Protein AF-A0A392QWS3-F1 (afdb_monomer)

Mean predicted aligned error: 16.48 Å

Organism: NCBI:txid97028

Radius of gyration: 18.64 Å; Cα contacts (8 Å, |Δi|>4): 58; chains: 1; bounding box: 48×37×36 Å

Structure (mmCIF, N/CA/C/O backbone):
data_AF-A0A392QWS3-F1
#
_entry.id   AF-A0A392QWS3-F1
#
loop_
_atom_site.group_PDB
_atom_site.id
_atom_site.type_symbol
_atom_site.label_atom_id
_atom_site.label_alt_id
_atom_site.label_comp_id
_atom_site.label_asym_id
_atom_site.label_entity_id
_atom_site.label_seq_id
_atom_site.pdbx_PDB_ins_code
_atom_site.Cartn_x
_atom_site.Cartn_y
_atom_site.Cartn_z
_atom_site.occupancy
_atom_site.B_iso_or_equiv
_atom_site.auth_seq_id
_atom_site.auth_comp_id
_atom_site.auth_asym_id
_atom_site.auth_atom_id
_atom_site.pdbx_PDB_model_num
ATOM 1 N N . MET A 1 1 ? -27.344 -12.689 5.309 1.00 80.69 1 MET A N 1
ATOM 2 C CA . MET A 1 1 ? -26.178 -12.832 6.200 1.00 80.69 1 MET A CA 1
ATOM 3 C C . MET A 1 1 ? -26.466 -12.088 7.478 1.00 80.69 1 MET A C 1
ATOM 5 O O . MET A 1 1 ? -26.791 -10.912 7.378 1.00 80.69 1 MET A O 1
ATOM 9 N N . GLU A 1 2 ? -26.433 -12.777 8.613 1.00 93.31 2 GLU A N 1
ATOM 10 C CA . GLU A 1 2 ? -26.672 -12.194 9.936 1.00 93.31 2 GLU A CA 1
ATOM 11 C C . GLU A 1 2 ? -25.332 -11.873 10.608 1.00 93.31 2 GLU A C 1
ATOM 13 O O . GLU A 1 2 ? -24.399 -12.677 10.563 1.00 93.31 2 GLU A O 1
ATOM 18 N N . CYS A 1 3 ? -25.232 -10.694 11.213 1.00 94.19 3 CYS A N 1
ATOM 19 C CA . CYS A 1 3 ? -24.069 -10.276 11.978 1.00 94.19 3 CYS A CA 1
ATOM 20 C C . CYS A 1 3 ? -24.081 -10.888 13.387 1.00 94.19 3 CYS A C 1
ATOM 22 O O . CYS A 1 3 ? -24.977 -10.609 14.174 1.00 94.19 3 CYS A O 1
ATOM 24 N N . TYR A 1 4 ? -23.033 -11.623 13.768 1.00 92.88 4 TYR A N 1
ATOM 25 C CA . TYR A 1 4 ? -22.911 -12.236 15.104 1.00 92.88 4 TYR A CA 1
ATOM 26 C C . TYR A 1 4 ? -22.663 -11.245 16.261 1.00 92.88 4 TYR A C 1
ATOM 28 O O . TYR A 1 4 ? -22.560 -11.669 17.407 1.00 92.88 4 TYR A O 1
ATOM 36 N N . TYR A 1 5 ? -22.517 -9.942 15.982 1.00 90.69 5 TYR A N 1
ATOM 37 C CA . TYR A 1 5 ? -22.351 -8.907 17.014 1.00 90.69 5 TYR A CA 1
ATOM 38 C C . TYR A 1 5 ? -23.663 -8.181 17.322 1.00 90.69 5 TYR A C 1
ATOM 40 O O . TYR A 1 5 ? -24.034 -8.059 18.484 1.00 90.69 5 TYR A O 1
ATOM 48 N N . CYS A 1 6 ? -24.361 -7.679 16.297 1.00 94.38 6 CYS A N 1
ATOM 49 C CA . CYS A 1 6 ? -25.595 -6.908 16.483 1.00 94.38 6 CYS A CA 1
ATOM 50 C C . CYS A 1 6 ? -26.874 -7.642 16.069 1.00 94.38 6 CYS A C 1
ATOM 52 O O . CYS A 1 6 ? -27.953 -7.080 16.246 1.00 94.38 6 CYS A O 1
ATOM 54 N N . HIS A 1 7 ? -26.760 -8.848 15.504 1.00 94.06 7 HIS A N 1
ATOM 55 C CA . HIS A 1 7 ? -27.875 -9.666 15.014 1.00 94.06 7 HIS A CA 1
ATOM 56 C C . HIS A 1 7 ? -28.738 -9.002 13.926 1.00 94.06 7 HIS A C 1
ATOM 58 O O . HIS A 1 7 ? -29.875 -9.400 13.685 1.00 94.06 7 HIS A O 1
ATOM 64 N N . GLU A 1 8 ? -28.201 -7.996 13.228 1.00 96.00 8 GLU A N 1
ATOM 65 C CA . GLU A 1 8 ? -28.832 -7.410 12.042 1.00 96.00 8 GLU A CA 1
ATOM 66 C C . GLU A 1 8 ? -28.327 -8.078 10.759 1.00 96.00 8 GLU A C 1
ATOM 68 O O . GLU A 1 8 ? -27.224 -8.630 10.697 1.00 96.00 8 GLU A O 1
ATOM 73 N N . PHE A 1 9 ? -29.145 -8.015 9.709 1.00 94.31 9 PHE A N 1
ATOM 74 C CA . PHE A 1 9 ? -28.812 -8.582 8.409 1.00 94.31 9 PHE A CA 1
ATOM 75 C C . PHE A 1 9 ? -28.061 -7.581 7.522 1.00 94.31 9 PHE A C 1
ATOM 77 O O . PHE A 1 9 ? -28.316 -6.381 7.568 1.00 94.31 9 PHE A O 1
ATOM 84 N N . GLY A 1 10 ? -27.185 -8.093 6.653 1.00 93.44 10 GLY A N 1
ATOM 85 C CA . GLY A 1 10 ? -26.587 -7.324 5.551 1.00 93.44 10 GLY A CA 1
ATOM 86 C C . GLY A 1 10 ? -25.108 -6.962 5.705 1.00 93.44 10 GLY A C 1
ATOM 87 O O . GLY A 1 10 ? -24.581 -6.288 4.831 1.00 93.44 10 GLY A O 1
ATOM 88 N N . HIS A 1 11 ? -24.439 -7.416 6.766 1.00 92.62 11 HIS A N 1
ATOM 89 C CA . HIS A 1 11 ? -23.001 -7.224 6.975 1.00 92.62 11 HIS A CA 1
ATOM 90 C C . HIS A 1 11 ? -22.403 -8.387 7.778 1.00 92.62 11 HIS A C 1
ATOM 92 O O . HIS A 1 11 ? -23.123 -9.090 8.497 1.00 92.62 11 HIS A O 1
ATOM 98 N N . PHE A 1 12 ? -21.090 -8.588 7.675 1.00 89.44 12 PHE A N 1
ATOM 99 C CA . PHE A 1 12 ? -20.364 -9.514 8.547 1.00 89.44 12 PHE A CA 1
ATOM 100 C C . PHE A 1 12 ? -20.009 -8.865 9.890 1.00 89.44 12 PHE A C 1
ATOM 102 O O . PHE A 1 12 ? -19.923 -7.647 10.014 1.00 89.44 12 PHE A O 1
ATOM 109 N N . GLN A 1 13 ? -19.708 -9.681 10.904 1.00 87.75 13 GLN A N 1
ATOM 110 C CA . GLN A 1 13 ? -19.335 -9.195 12.239 1.00 87.75 13 GLN A CA 1
ATOM 111 C C . GLN A 1 13 ? -18.146 -8.211 12.240 1.00 87.75 13 GLN A C 1
ATOM 113 O O . GLN A 1 13 ? -18.117 -7.296 13.063 1.00 87.75 13 GLN A O 1
ATOM 118 N N . TYR A 1 14 ? -17.172 -8.382 11.336 1.00 81.06 14 TYR A N 1
ATOM 119 C CA . TYR A 1 14 ? -16.005 -7.495 11.219 1.00 81.06 14 TYR A CA 1
ATOM 120 C C . TYR A 1 14 ? -16.325 -6.144 10.551 1.00 81.06 14 TYR A C 1
ATOM 122 O O . TYR A 1 14 ? -15.553 -5.206 10.695 1.00 81.06 14 TYR A O 1
ATOM 130 N N . GLU A 1 15 ? -17.476 -6.025 9.885 1.00 86.12 15 GLU A N 1
ATOM 131 C CA . GLU A 1 15 ? -17.968 -4.812 9.210 1.00 86.12 15 GLU A CA 1
ATOM 132 C C . GLU A 1 15 ? -19.060 -4.110 10.031 1.00 86.12 15 GLU A C 1
ATOM 134 O O . GLU A 1 15 ? -19.708 -3.184 9.550 1.00 86.12 15 GLU A O 1
ATOM 139 N N . CYS A 1 16 ? -19.336 -4.587 11.251 1.00 89.88 16 CYS A N 1
ATOM 140 C CA . CYS A 1 16 ? -20.476 -4.116 12.024 1.00 89.88 16 CYS A CA 1
ATOM 141 C C . CYS A 1 16 ? -20.304 -2.641 12.426 1.00 89.88 16 CYS A C 1
ATOM 143 O O . CYS A 1 16 ? -19.429 -2.337 13.237 1.00 89.8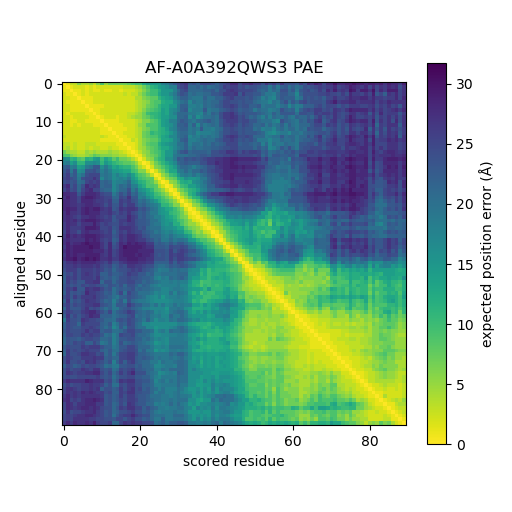8 16 CYS A O 1
ATOM 145 N N . PRO A 1 17 ? -21.178 -1.727 11.962 1.00 88.31 17 PRO A N 1
ATOM 14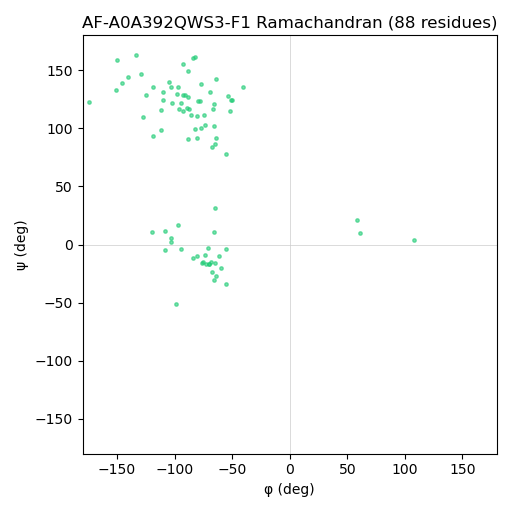6 C CA . PRO A 1 17 ? -21.051 -0.294 12.239 1.00 88.31 17 PRO A CA 1
ATOM 147 C C . PRO A 1 17 ? -21.343 0.057 13.703 1.00 88.31 17 PRO A C 1
ATOM 149 O O . PRO A 1 17 ? -21.011 1.145 14.161 1.00 88.31 17 PRO A O 1
ATOM 152 N N . LYS A 1 18 ? -21.990 -0.857 14.441 1.00 88.81 18 LYS A N 1
ATOM 153 C CA . LYS A 1 18 ? -22.246 -0.720 15.881 1.00 88.81 18 LYS A CA 1
ATOM 154 C C . LYS A 1 18 ? -21.060 -1.164 16.731 1.00 88.81 18 LYS A C 1
ATOM 156 O O . LYS A 1 18 ? -21.079 -0.948 17.941 1.00 88.81 18 LYS A O 1
ATOM 161 N N . LYS A 1 19 ? -20.063 -1.822 16.133 1.00 83.88 19 LYS A N 1
ATOM 162 C CA . LYS A 1 19 ? -18.842 -2.181 16.840 1.00 83.88 19 LYS A CA 1
ATOM 163 C C . LYS A 1 19 ? -18.083 -0.877 17.116 1.00 83.88 19 LYS A C 1
ATOM 165 O O . LYS A 1 19 ? -17.965 -0.065 16.197 1.00 83.88 19 LYS A O 1
ATOM 170 N N . PRO A 1 20 ? -17.618 -0.630 18.355 1.00 78.62 20 PRO A N 1
ATOM 171 C CA . PRO A 1 20 ? -16.790 0.535 18.627 1.00 78.62 20 PRO A CA 1
ATOM 172 C C . PRO A 1 20 ? -15.617 0.511 17.653 1.00 78.62 20 PRO A C 1
ATOM 174 O O . PRO A 1 20 ? -14.974 -0.529 17.491 1.00 78.62 20 PRO A O 1
ATOM 177 N N . LEU A 1 21 ? -15.421 1.632 16.956 1.00 64.25 21 LEU A N 1
ATOM 178 C CA . LEU A 1 21 ? -14.336 1.818 16.007 1.00 64.25 21 LEU A CA 1
ATOM 179 C C . LEU A 1 21 ? -13.039 1.833 16.812 1.00 64.25 21 LEU A C 1
ATOM 181 O O . LEU A 1 21 ? -12.567 2.881 17.248 1.00 64.25 21 LEU A O 1
ATOM 185 N N . ASP A 1 22 ? -12.518 0.649 17.098 1.00 56.34 22 ASP A N 1
ATOM 186 C CA . ASP A 1 22 ? -11.163 0.542 17.570 1.00 56.34 22 ASP A CA 1
ATOM 187 C C . ASP A 1 22 ? -10.288 0.813 16.348 1.00 56.34 22 ASP A C 1
ATOM 189 O O . ASP A 1 22 ? -10.179 -0.005 15.438 1.00 56.34 22 ASP A O 1
ATOM 193 N N . ASN A 1 23 ? -9.731 2.023 16.286 1.00 51.53 23 ASN A N 1
ATOM 194 C CA . ASN A 1 23 ? -8.729 2.402 15.290 1.00 51.53 23 ASN A CA 1
ATOM 195 C C . ASN A 1 23 ? -7.416 1.621 15.479 1.00 51.53 23 ASN A C 1
ATOM 197 O O . ASN A 1 23 ? -6.412 1.941 14.839 1.00 51.53 23 ASN A O 1
ATOM 201 N N . THR A 1 24 ? -7.403 0.585 16.319 1.00 48.47 24 THR A N 1
ATOM 202 C CA . THR A 1 24 ? -6.452 -0.504 16.193 1.00 48.47 24 THR A CA 1
ATOM 203 C C . THR A 1 24 ? -6.735 -1.238 14.875 1.00 48.47 24 THR A C 1
ATOM 205 O O . THR A 1 24 ? -7.375 -2.283 14.783 1.00 48.47 24 THR A O 1
ATOM 208 N N . ALA A 1 25 ? -6.133 -0.724 13.797 1.00 42.88 25 ALA A N 1
ATOM 209 C CA . ALA A 1 25 ? -5.490 -1.639 12.861 1.00 42.88 25 ALA A CA 1
ATOM 210 C C . ALA A 1 25 ? -4.786 -2.709 13.709 1.00 42.88 25 ALA A C 1
ATOM 212 O O . ALA A 1 25 ? -4.225 -2.339 14.739 1.00 42.88 25 ALA A O 1
ATOM 213 N N . ASN A 1 26 ? -4.892 -3.992 13.352 1.00 45.00 26 ASN A N 1
ATOM 214 C CA . ASN A 1 26 ? -4.338 -5.113 14.116 1.00 45.00 26 ASN A CA 1
ATOM 215 C C . ASN A 1 26 ? -2.822 -4.932 14.345 1.00 45.00 26 ASN A C 1
ATOM 217 O O . ASN A 1 26 ? -2.001 -5.539 13.665 1.00 45.00 26 ASN A O 1
ATOM 221 N N . TYR A 1 27 ? -2.442 -4.084 15.295 1.00 43.47 27 TYR A N 1
ATOM 222 C CA . TYR A 1 27 ? -1.100 -3.959 15.798 1.00 43.47 27 TYR A CA 1
ATOM 223 C C . TYR A 1 27 ? -0.949 -5.157 16.713 1.00 43.47 27 TYR A C 1
ATOM 225 O O . TYR A 1 27 ? -1.455 -5.187 17.833 1.00 43.47 27 TYR A O 1
ATOM 233 N N . VAL A 1 28 ? -0.285 -6.179 16.185 1.00 43.34 28 VAL A N 1
ATOM 234 C CA . VAL A 1 28 ? 0.441 -7.119 17.026 1.00 43.34 28 VAL A CA 1
ATOM 235 C C . VAL A 1 28 ? 1.337 -6.256 17.914 1.00 43.34 28 VAL A C 1
ATOM 237 O O . VAL A 1 28 ? 2.184 -5.523 17.399 1.00 43.34 28 VAL A O 1
ATOM 240 N N . GLU A 1 29 ? 1.097 -6.268 19.229 1.00 44.59 29 GLU A N 1
ATOM 241 C CA . GLU A 1 29 ? 2.054 -5.713 20.182 1.00 44.59 29 GLU A CA 1
ATOM 242 C C . GLU A 1 29 ? 3.412 -6.331 19.860 1.00 44.59 29 GLU A C 1
ATOM 244 O O . GLU A 1 29 ? 3.541 -7.553 19.771 1.00 44.59 29 GLU A O 1
ATOM 249 N N . ILE A 1 30 ? 4.401 -5.475 19.609 1.00 44.38 30 ILE A N 1
ATOM 250 C CA . ILE A 1 30 ? 5.762 -5.883 19.280 1.00 44.38 30 ILE A CA 1
ATOM 251 C C . ILE A 1 30 ? 6.318 -6.619 20.505 1.00 44.38 30 ILE A C 1
ATOM 253 O O . ILE A 1 30 ? 6.881 -6.004 21.406 1.00 44.38 30 ILE A O 1
ATOM 257 N N . SER A 1 31 ? 6.161 -7.943 20.556 1.00 46.38 31 SER A N 1
ATOM 258 C CA . SER A 1 31 ? 7.149 -8.787 21.218 1.00 46.38 31 SER A CA 1
ATOM 259 C C . SER A 1 31 ? 8.445 -8.643 20.428 1.00 46.38 31 SER A C 1
ATOM 261 O O . SER A 1 31 ? 8.397 -8.540 19.203 1.00 46.38 31 SER A O 1
ATOM 263 N N . GLU A 1 32 ? 9.589 -8.627 21.110 1.00 51.53 32 GLU A N 1
ATOM 264 C CA . GLU A 1 32 ? 10.928 -8.304 20.572 1.00 51.53 32 GLU A CA 1
ATOM 265 C C . GLU A 1 32 ? 11.373 -9.150 19.354 1.00 51.53 32 GLU A C 1
ATOM 267 O O . GLU A 1 32 ? 12.395 -8.876 18.729 1.00 51.53 32 GLU A O 1
ATOM 272 N N . GLU A 1 33 ? 10.566 -10.128 18.954 1.00 48.91 33 GLU A N 1
ATOM 273 C CA . GLU A 1 33 ? 10.717 -10.980 17.785 1.00 48.91 33 GLU A CA 1
ATOM 274 C C . GLU A 1 33 ? 9.508 -10.785 16.850 1.00 48.91 33 GLU A C 1
ATOM 276 O O . GLU A 1 33 ? 8.464 -11.422 16.997 1.00 48.91 33 GLU A O 1
ATOM 281 N N . ALA A 1 34 ? 9.628 -9.881 15.873 1.00 45.34 34 ALA A N 1
ATOM 282 C CA . ALA A 1 34 ? 8.619 -9.710 14.831 1.00 45.34 34 ALA A CA 1
ATOM 283 C C . ALA A 1 34 ? 8.551 -10.977 13.954 1.00 45.34 34 ALA A C 1
ATOM 285 O O . ALA A 1 34 ? 9.403 -11.204 13.093 1.00 45.34 34 ALA A O 1
ATOM 286 N N . VAL A 1 35 ? 7.538 -11.819 14.169 1.00 46.59 35 VAL A N 1
ATOM 287 C CA . VAL A 1 35 ? 7.281 -12.996 13.328 1.00 46.59 35 VAL A CA 1
ATOM 288 C C . VAL A 1 35 ? 6.516 -12.551 12.082 1.00 46.59 35 VAL A C 1
ATOM 290 O O . VAL A 1 35 ? 5.303 -12.362 12.110 1.00 46.59 35 VAL A O 1
ATOM 293 N N . LEU A 1 36 ? 7.231 -12.379 10.971 1.00 50.03 36 LEU A N 1
ATOM 294 C CA . LEU A 1 36 ? 6.630 -12.114 9.663 1.00 50.03 36 LEU A CA 1
ATOM 295 C C . LEU A 1 36 ? 6.004 -13.404 9.115 1.00 50.03 36 LEU A C 1
ATOM 297 O O . LEU A 1 36 ? 6.715 -14.346 8.756 1.00 50.03 36 LEU A O 1
ATOM 301 N N . LEU A 1 37 ? 4.674 -13.458 9.023 1.00 45.75 37 LEU A N 1
ATOM 302 C CA . LEU A 1 37 ? 3.975 -14.564 8.369 1.00 45.75 37 LEU A CA 1
ATOM 303 C C . LEU A 1 37 ? 3.998 -14.362 6.846 1.00 45.75 37 LEU A C 1
ATOM 305 O O . LEU A 1 37 ? 3.121 -13.724 6.274 1.00 45.75 37 LEU A O 1
ATOM 309 N N . MET A 1 38 ? 5.010 -14.914 6.177 1.00 51.94 38 MET A N 1
ATOM 310 C CA . MET A 1 38 ? 5.110 -14.893 4.715 1.00 51.94 38 MET A CA 1
ATOM 311 C C . MET A 1 38 ? 4.332 -16.068 4.108 1.00 51.94 38 MET A C 1
ATOM 313 O O . MET A 1 38 ? 4.747 -17.220 4.231 1.00 51.94 38 MET A O 1
ATOM 317 N N . ALA A 1 39 ? 3.224 -15.792 3.420 1.00 51.84 39 ALA A N 1
ATOM 318 C CA . ALA A 1 39 ? 2.531 -16.785 2.602 1.00 51.84 39 ALA A CA 1
ATOM 319 C C . ALA A 1 39 ? 2.977 -16.656 1.137 1.00 51.84 39 ALA A C 1
ATOM 321 O O . ALA A 1 39 ? 2.751 -15.631 0.499 1.00 51.84 39 ALA A O 1
ATOM 322 N N . GLN A 1 40 ? 3.610 -17.701 0.600 1.00 51.44 40 GLN A N 1
ATOM 323 C CA . GLN A 1 40 ? 3.970 -17.799 -0.815 1.00 51.44 40 GLN A CA 1
ATOM 324 C C . GLN A 1 40 ? 2.875 -18.565 -1.564 1.00 51.44 40 GLN A C 1
ATOM 326 O O . GLN A 1 40 ? 2.614 -19.727 -1.257 1.00 51.44 40 GLN A O 1
ATOM 331 N N . LEU A 1 41 ? 2.275 -17.946 -2.582 1.00 51.81 41 LEU A N 1
ATOM 332 C CA . LEU A 1 41 ? 1.486 -18.651 -3.590 1.00 51.81 41 LEU A CA 1
ATOM 333 C C . LEU A 1 41 ? 2.238 -18.564 -4.923 1.00 51.81 41 LEU A C 1
ATOM 335 O O . LEU A 1 41 ? 2.183 -17.550 -5.612 1.00 51.81 41 LEU A O 1
ATOM 339 N N . SER A 1 42 ? 2.981 -19.608 -5.278 1.00 54.75 42 SER A N 1
ATOM 340 C CA . SER A 1 42 ? 3.553 -19.753 -6.618 1.00 54.75 42 SER A CA 1
ATOM 341 C C . SER A 1 42 ? 3.164 -21.120 -7.170 1.00 54.75 42 SER A C 1
ATOM 343 O O . SER A 1 42 ? 3.613 -22.158 -6.694 1.00 54.75 42 SER A O 1
ATOM 345 N N . SER A 1 43 ? 2.284 -21.137 -8.170 1.00 54.84 43 SER A N 1
ATOM 346 C CA . SER A 1 43 ? 1.884 -22.366 -8.869 1.00 54.84 43 SER A CA 1
ATOM 347 C C . SER A 1 43 ? 2.969 -22.899 -9.815 1.00 54.84 43 SER A C 1
ATOM 349 O O . SER A 1 43 ? 2.851 -24.001 -10.342 1.00 54.84 43 SER A O 1
ATOM 351 N N . ASP A 1 44 ? 4.040 -22.145 -10.047 1.00 54.31 44 ASP A N 1
ATOM 352 C CA . ASP A 1 44 ? 4.995 -22.428 -11.102 1.00 54.31 44 ASP A CA 1
ATOM 353 C C . ASP A 1 44 ? 6.162 -21.445 -10.980 1.00 54.31 44 ASP A C 1
ATOM 355 O O . ASP A 1 44 ? 5.969 -20.233 -11.013 1.00 54.31 44 ASP A O 1
ATOM 359 N N . GLY A 1 45 ? 7.391 -21.955 -10.836 1.00 53.47 45 GLY A N 1
ATOM 360 C CA . GLY A 1 45 ? 8.637 -21.190 -10.636 1.00 53.47 45 GLY A CA 1
ATOM 361 C C . GLY A 1 45 ? 9.069 -20.281 -11.801 1.00 53.47 45 GLY A C 1
ATOM 362 O O . GLY A 1 45 ? 10.260 -20.103 -12.035 1.00 53.47 45 GLY A O 1
ATOM 363 N N . LYS A 1 46 ? 8.108 -19.744 -12.557 1.00 53.94 46 LYS A N 1
ATOM 364 C CA . LYS A 1 46 ? 8.240 -18.780 -13.653 1.00 53.94 46 LYS A CA 1
ATOM 365 C C . LYS A 1 46 ? 7.483 -17.473 -13.378 1.00 53.94 46 LYS A C 1
ATOM 367 O O . LYS A 1 46 ? 7.307 -16.681 -14.301 1.00 53.94 46 LYS A O 1
ATOM 372 N N . SER A 1 47 ? 7.001 -17.239 -12.157 1.00 55.53 47 SER A N 1
ATOM 373 C CA . SER A 1 47 ? 6.329 -15.979 -11.831 1.00 55.53 47 SER A CA 1
ATOM 374 C C . SER A 1 47 ? 7.328 -14.825 -11.916 1.00 55.53 47 SER A C 1
ATOM 376 O O . SER A 1 47 ? 8.343 -14.833 -11.215 1.00 55.53 47 SER A O 1
ATOM 378 N N . ASN A 1 48 ? 7.044 -13.843 -12.774 1.00 62.19 48 ASN A N 1
ATOM 379 C CA . ASN A 1 48 ? 7.769 -12.579 -12.822 1.00 62.19 48 ASN A CA 1
ATOM 380 C C . ASN A 1 48 ? 7.844 -12.015 -11.395 1.00 62.19 48 ASN A C 1
ATOM 382 O O . ASN A 1 48 ? 6.815 -11.885 -10.735 1.00 62.19 48 ASN A O 1
ATOM 386 N N . THR A 1 49 ? 9.045 -11.727 -10.889 1.00 64.25 49 THR A N 1
ATOM 387 C CA . THR A 1 49 ? 9.231 -11.251 -9.505 1.00 64.25 49 THR A CA 1
ATOM 388 C C . THR A 1 49 ? 8.483 -9.946 -9.237 1.00 64.25 49 THR A C 1
ATOM 390 O O . THR A 1 49 ? 8.183 -9.635 -8.091 1.00 64.25 49 THR A O 1
ATOM 393 N N . GLN A 1 50 ? 8.140 -9.211 -10.296 1.00 63.47 50 GLN A N 1
ATOM 394 C CA . GLN A 1 50 ? 7.344 -7.986 -10.254 1.00 63.47 50 GLN A CA 1
ATOM 395 C C . GLN A 1 50 ? 5.853 -8.227 -9.963 1.00 63.47 50 GLN A C 1
ATOM 397 O O . GLN A 1 50 ? 5.154 -7.293 -9.582 1.00 63.47 50 GLN A O 1
ATOM 402 N N . ASP A 1 51 ? 5.375 -9.463 -10.116 1.00 67.56 51 ASP A N 1
ATOM 403 C CA . ASP A 1 51 ? 3.970 -9.860 -9.942 1.00 67.56 51 ASP A CA 1
ATOM 404 C C . ASP A 1 51 ? 3.769 -10.582 -8.602 1.00 67.56 51 ASP A C 1
ATOM 406 O O . ASP A 1 51 ? 2.675 -11.056 -8.290 1.00 67.56 51 ASP A O 1
ATOM 410 N N . MET A 1 52 ? 4.845 -10.694 -7.818 1.00 68.00 52 MET A N 1
ATOM 411 C CA . MET A 1 52 ? 4.846 -11.338 -6.519 1.00 68.00 52 MET A CA 1
ATOM 412 C C . MET A 1 52 ? 4.243 -10.410 -5.469 1.00 68.00 52 MET A C 1
ATOM 414 O O . MET A 1 52 ? 4.720 -9.299 -5.242 1.00 68.00 52 MET A O 1
ATOM 418 N N . TRP A 1 53 ? 3.214 -10.916 -4.799 1.00 70.94 53 TRP A N 1
ATOM 419 C CA . TRP A 1 53 ? 2.555 -10.239 -3.696 1.00 70.94 53 TRP A CA 1
ATOM 420 C C . TRP A 1 53 ? 3.087 -10.747 -2.366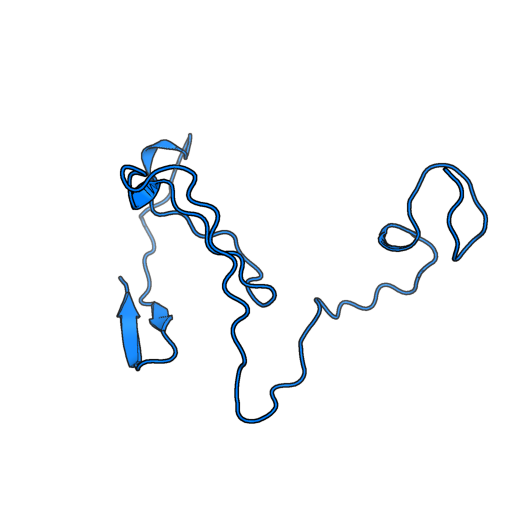 1.00 70.94 53 TRP A C 1
ATOM 422 O O . TRP A 1 53 ? 3.102 -11.952 -2.118 1.00 70.94 53 TRP A O 1
ATOM 432 N N . PHE A 1 54 ? 3.470 -9.817 -1.498 1.00 70.06 54 PHE A N 1
ATOM 433 C CA . PHE A 1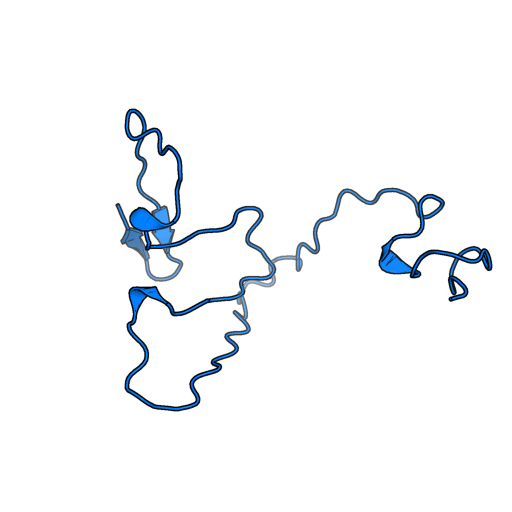 54 ? 3.767 -10.097 -0.101 1.00 70.06 54 PHE A CA 1
ATOM 434 C C . PHE A 1 54 ? 2.660 -9.479 0.744 1.00 70.06 54 PHE A C 1
ATOM 436 O O . PHE A 1 54 ? 2.372 -8.290 0.619 1.00 70.06 54 PHE A O 1
ATOM 443 N N . ILE A 1 55 ? 2.018 -10.297 1.575 1.00 70.38 55 ILE A N 1
ATOM 444 C CA . ILE A 1 55 ? 1.024 -9.819 2.532 1.00 70.38 55 ILE A CA 1
ATOM 445 C C . ILE A 1 55 ? 1.763 -9.544 3.837 1.00 70.38 55 ILE A C 1
ATOM 447 O O . ILE A 1 55 ? 2.288 -10.468 4.452 1.00 70.38 55 ILE A O 1
ATOM 451 N N . ASP A 1 56 ? 1.796 -8.280 4.244 1.00 69.94 56 ASP A N 1
ATOM 452 C CA . ASP A 1 56 ? 2.238 -7.867 5.570 1.00 69.94 56 ASP A CA 1
ATOM 453 C C . ASP A 1 56 ? 1.022 -7.333 6.331 1.00 69.94 56 ASP A C 1
ATOM 455 O O . ASP A 1 56 ? 0.417 -6.335 5.935 1.00 69.94 56 ASP A O 1
ATOM 459 N N . SER A 1 57 ? 0.641 -8.014 7.415 1.00 68.00 57 SER A N 1
ATOM 460 C CA . SER A 1 57 ? -0.488 -7.610 8.259 1.00 68.00 57 SER A CA 1
ATOM 461 C C . SER A 1 57 ? -0.262 -6.273 8.971 1.00 68.00 57 SER A C 1
ATOM 463 O O . SER A 1 57 ? -1.227 -5.694 9.462 1.00 68.00 57 SER A O 1
ATOM 465 N N . GLY A 1 58 ? 0.986 -5.791 9.038 1.00 71.50 58 GLY A N 1
ATOM 466 C CA . GLY A 1 58 ? 1.349 -4.485 9.587 1.00 71.50 58 GLY A CA 1
ATOM 467 C C . GLY A 1 58 ? 1.458 -3.363 8.548 1.00 71.50 58 GLY A C 1
ATOM 468 O O . GLY A 1 58 ? 1.678 -2.211 8.924 1.00 71.50 58 GLY A O 1
ATOM 469 N N . CYS A 1 59 ? 1.305 -3.653 7.252 1.00 72.06 59 CYS A N 1
ATOM 470 C CA . CYS A 1 59 ? 1.393 -2.632 6.211 1.00 72.06 59 CYS A CA 1
ATOM 471 C C . CYS A 1 59 ? 0.079 -1.847 6.085 1.00 72.06 59 CYS A C 1
ATOM 473 O O . CYS A 1 59 ? -0.914 -2.342 5.556 1.00 72.06 59 CYS A O 1
ATOM 475 N N . SER A 1 60 ? 0.097 -0.575 6.489 1.00 69.50 60 SER A N 1
ATOM 476 C CA . SER A 1 60 ? -1.015 0.369 6.275 1.00 69.50 60 SER A CA 1
ATOM 477 C C . SER A 1 60 ? -1.196 0.772 4.807 1.00 69.50 60 SER A C 1
ATOM 479 O O . SER A 1 60 ? -2.233 1.317 4.426 1.00 69.50 60 SER A O 1
ATOM 481 N N . ASN A 1 61 ? -0.178 0.528 3.979 1.00 73.94 61 ASN A N 1
ATOM 482 C CA . ASN A 1 61 ? -0.121 0.947 2.589 1.00 73.94 61 ASN A CA 1
ATOM 483 C C . ASN A 1 61 ? 0.232 -0.230 1.687 1.00 73.94 61 ASN A C 1
ATOM 485 O O . ASN A 1 61 ? 1.011 -1.114 2.032 1.00 73.94 61 ASN A O 1
ATOM 489 N N . HIS A 1 62 ? -0.323 -0.194 0.485 1.00 75.31 62 HIS A N 1
ATOM 490 C CA . HI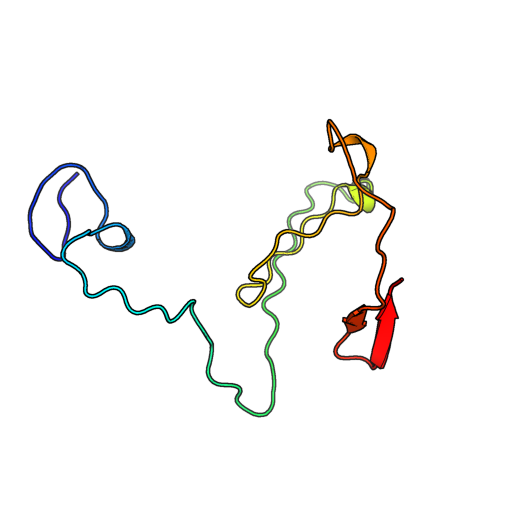S A 1 62 ? -0.084 -1.189 -0.540 1.00 75.31 62 HIS A CA 1
ATOM 491 C C . HIS A 1 62 ? 1.134 -0.802 -1.393 1.00 75.31 62 HIS A C 1
ATOM 493 O O . HIS A 1 62 ? 1.109 0.218 -2.085 1.00 75.31 62 HIS A O 1
ATOM 499 N N . MET A 1 63 ? 2.183 -1.627 -1.382 1.00 77.88 63 MET A N 1
ATOM 500 C CA . MET A 1 63 ? 3.402 -1.425 -2.174 1.00 77.88 63 MET A CA 1
ATOM 501 C C . MET A 1 63 ? 3.420 -2.359 -3.390 1.00 77.88 63 MET A C 1
ATOM 503 O O . MET A 1 63 ? 3.124 -3.544 -3.271 1.00 77.88 63 MET A O 1
ATOM 507 N N . THR A 1 64 ? 3.793 -1.840 -4.562 1.00 80.06 64 THR A N 1
ATOM 508 C CA . THR A 1 64 ? 4.001 -2.642 -5.780 1.00 80.06 64 THR A CA 1
ATOM 509 C C . THR A 1 64 ? 5.216 -2.136 -6.554 1.00 80.06 64 THR A C 1
ATOM 511 O O . THR A 1 64 ? 5.466 -0.933 -6.612 1.00 80.06 64 THR A O 1
ATOM 514 N N . GLY A 1 65 ? 5.968 -3.055 -7.167 1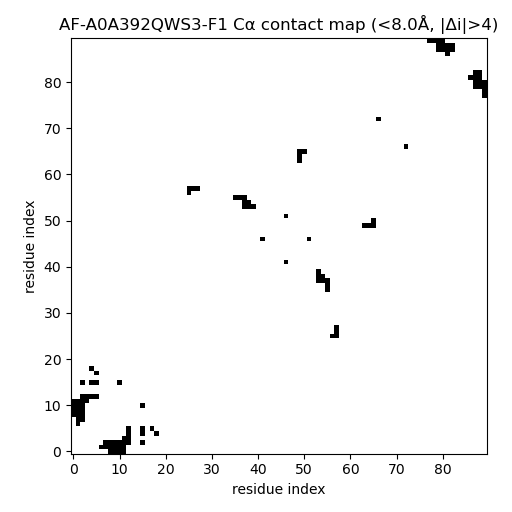.00 78.75 65 GLY A N 1
ATOM 515 C CA . GLY A 1 65 ? 7.069 -2.724 -8.078 1.00 78.75 65 GLY A CA 1
ATOM 516 C C . GLY A 1 65 ? 6.618 -2.374 -9.504 1.00 78.75 65 GLY A C 1
ATOM 517 O O . GLY A 1 65 ? 7.433 -1.909 -10.302 1.00 78.75 65 GLY A O 1
ATOM 518 N N . ARG A 1 66 ? 5.336 -2.585 -9.837 1.00 81.69 66 ARG A N 1
ATOM 519 C CA . ARG A 1 66 ? 4.772 -2.421 -11.188 1.00 81.69 66 ARG A CA 1
ATOM 520 C C . ARG A 1 66 ? 4.295 -0.989 -11.418 1.00 81.69 66 ARG A C 1
ATOM 522 O O . ARG A 1 66 ? 3.152 -0.641 -11.131 1.00 81.69 66 ARG A O 1
ATOM 529 N N . LYS A 1 67 ? 5.180 -0.134 -11.939 1.00 84.94 67 LYS A N 1
ATOM 530 C CA . LYS A 1 67 ? 4.850 1.272 -12.259 1.00 84.94 67 LYS A CA 1
ATOM 531 C C . LYS A 1 67 ? 3.781 1.403 -13.352 1.00 84.94 67 LYS A C 1
ATOM 533 O O . LYS A 1 67 ? 3.055 2.387 -13.382 1.00 84.94 67 LYS A O 1
ATOM 538 N N . ASP A 1 68 ? 3.679 0.411 -14.227 1.00 87.38 68 ASP A N 1
ATOM 539 C CA . ASP A 1 68 ? 2.708 0.311 -15.319 1.00 87.38 68 ASP A CA 1
ATOM 540 C C . ASP A 1 68 ? 1.260 0.098 -14.848 1.00 87.38 68 ASP A C 1
ATOM 542 O O . ASP A 1 68 ? 0.326 0.311 -15.617 1.00 87.38 68 ASP A O 1
ATOM 546 N N . TRP A 1 69 ? 1.051 -0.274 -13.583 1.00 87.56 69 TRP A N 1
ATOM 547 C CA . TRP A 1 69 ? -0.289 -0.398 -13.001 1.00 87.56 69 TRP A CA 1
ATOM 548 C C . TRP A 1 69 ? -0.946 0.929 -12.645 1.00 87.56 69 TRP A C 1
ATOM 550 O O . TRP A 1 69 ? -2.157 0.976 -12.430 1.00 87.56 69 TRP A O 1
ATOM 560 N N . PHE A 1 70 ? -0.173 2.006 -12.573 1.00 87.38 70 PHE A N 1
ATOM 561 C CA . PHE A 1 70 ? -0.693 3.314 -12.217 1.00 87.38 70 PHE A CA 1
ATOM 562 C C . PHE A 1 70 ? -1.167 4.047 -13.474 1.00 87.38 70 PHE A C 1
ATOM 564 O O . PHE A 1 70 ? -0.407 4.233 -14.421 1.00 87.38 70 PHE A O 1
ATOM 571 N N . SER A 1 71 ? -2.414 4.524 -13.469 1.00 92.50 71 SER A N 1
ATOM 572 C CA . SER A 1 71 ? -2.913 5.446 -14.504 1.00 92.50 71 SER A CA 1
ATOM 573 C C . SER A 1 71 ? -2.192 6.798 -14.462 1.00 92.50 71 SER A C 1
ATOM 575 O O . SER A 1 71 ? -2.016 7.451 -15.488 1.00 92.50 71 SER A O 1
ATOM 577 N N . SER A 1 72 ? -1.764 7.206 -13.268 1.00 92.12 72 SER A N 1
ATOM 578 C CA . SER A 1 72 ? -0.922 8.367 -13.007 1.00 92.12 72 SER A CA 1
ATOM 579 C C . SER A 1 72 ? -0.094 8.101 -11.753 1.00 92.12 72 SER A C 1
ATOM 581 O O . SER A 1 72 ? -0.649 7.681 -10.737 1.00 92.12 72 SER A O 1
ATOM 583 N N . ILE A 1 73 ? 1.208 8.370 -11.813 1.00 90.06 73 ILE A N 1
ATOM 584 C CA . ILE A 1 73 ? 2.129 8.261 -10.680 1.00 90.06 73 ILE A CA 1
ATOM 585 C C . ILE A 1 73 ? 2.849 9.595 -10.501 1.00 90.06 73 ILE A C 1
ATOM 587 O O . ILE A 1 73 ? 3.396 10.141 -11.459 1.00 90.06 73 ILE A O 1
ATOM 591 N N . ASP A 1 74 ? 2.830 10.125 -9.282 1.00 89.94 74 ASP A N 1
ATOM 592 C CA . ASP A 1 74 ? 3.635 11.287 -8.920 1.00 89.94 74 ASP A CA 1
ATOM 593 C C . ASP A 1 74 ? 5.012 10.810 -8.451 1.00 89.94 74 ASP A C 1
ATOM 595 O O . ASP A 1 74 ? 5.127 10.080 -7.470 1.00 89.9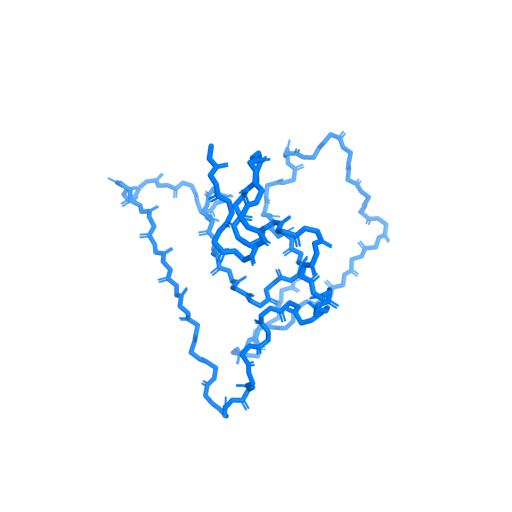4 74 ASP A O 1
ATOM 599 N N . THR A 1 75 ? 6.057 11.196 -9.181 1.00 89.44 75 THR A N 1
ATOM 600 C CA . THR A 1 75 ? 7.453 10.862 -8.863 1.00 89.44 75 THR A CA 1
ATOM 601 C C . THR A 1 75 ? 8.235 12.070 -8.357 1.00 89.44 75 THR A C 1
ATOM 603 O O . THR A 1 75 ? 9.463 12.028 -8.322 1.00 89.44 75 THR A O 1
ATOM 606 N N . SER A 1 76 ? 7.556 13.175 -8.033 1.00 92.44 76 SER A N 1
ATOM 607 C CA . SER A 1 76 ? 8.199 14.381 -7.501 1.00 92.44 76 SER A CA 1
ATOM 608 C C . SER A 1 76 ? 8.772 14.170 -6.097 1.00 92.44 76 SER A C 1
ATOM 610 O O . SER A 1 76 ? 9.727 14.847 -5.714 1.00 92.44 76 SER A O 1
ATOM 612 N N . PHE A 1 77 ? 8.233 13.196 -5.363 1.00 86.62 77 PHE A N 1
ATOM 613 C CA . PHE A 1 77 ? 8.713 12.762 -4.062 1.00 86.62 77 PHE A CA 1
ATOM 614 C C . PHE A 1 77 ? 9.150 11.294 -4.109 1.00 86.62 77 PHE A C 1
ATOM 616 O O . PHE A 1 77 ? 8.458 10.437 -4.656 1.00 86.62 77 PHE A O 1
ATOM 623 N N . SER A 1 78 ? 10.301 11.007 -3.509 1.00 85.81 78 SER A N 1
ATOM 624 C CA . SER A 1 78 ? 10.818 9.656 -3.286 1.00 85.81 78 SER A CA 1
ATOM 625 C C . SER A 1 78 ? 11.575 9.643 -1.966 1.00 85.81 78 SER A C 1
ATOM 627 O O . SER A 1 78 ? 12.336 10.580 -1.711 1.00 85.81 78 SER A O 1
ATOM 629 N N . ASP A 1 79 ? 11.416 8.585 -1.181 1.00 83.06 79 ASP A N 1
ATOM 630 C CA . ASP A 1 79 ? 12.097 8.408 0.102 1.00 83.06 79 ASP A CA 1
ATOM 631 C C . ASP A 1 79 ? 12.675 6.991 0.212 1.00 83.06 79 ASP A C 1
ATOM 633 O O . ASP A 1 79 ? 12.302 6.100 -0.551 1.00 83.06 79 ASP A O 1
ATOM 637 N N . GLU A 1 80 ? 13.605 6.791 1.139 1.00 81.69 80 GLU A N 1
ATOM 638 C CA . GLU A 1 80 ? 14.277 5.512 1.363 1.00 81.69 80 GLU A CA 1
ATOM 639 C C . GLU A 1 80 ? 13.556 4.692 2.444 1.00 81.69 80 GLU A C 1
ATOM 641 O O . GLU A 1 80 ? 13.327 5.155 3.562 1.00 81.69 80 GLU A O 1
ATOM 646 N N . VAL A 1 81 ? 13.239 3.434 2.139 1.00 75.88 81 VAL A N 1
ATOM 647 C CA . VAL A 1 81 ? 12.614 2.494 3.076 1.00 75.88 81 VAL A CA 1
ATOM 648 C C . VAL A 1 81 ? 13.666 1.527 3.604 1.00 75.88 81 VAL A C 1
ATOM 650 O O . VAL A 1 81 ? 14.287 0.790 2.841 1.00 75.88 81 VAL A O 1
ATOM 653 N N . LYS A 1 82 ? 13.850 1.480 4.927 1.00 80.56 82 LYS A N 1
ATOM 654 C CA . LYS A 1 82 ? 14.727 0.497 5.578 1.00 80.56 82 LYS A 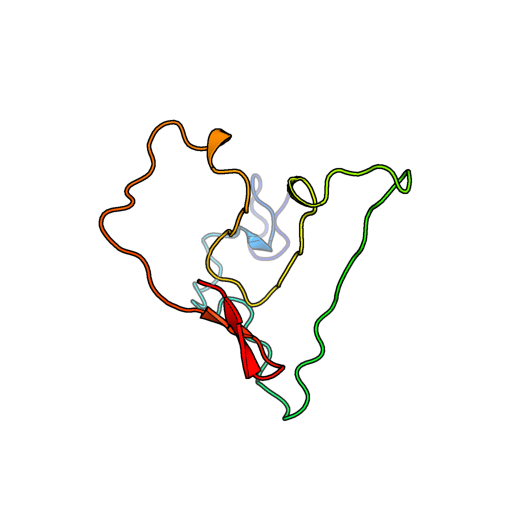CA 1
ATOM 655 C C . LYS A 1 82 ? 13.946 -0.754 5.955 1.00 80.56 82 LYS A C 1
ATOM 657 O O . LYS A 1 82 ? 12.925 -0.683 6.629 1.00 80.56 82 LYS A O 1
ATOM 662 N N . LEU A 1 83 ? 14.464 -1.901 5.544 1.00 76.94 83 LEU A N 1
ATOM 663 C CA . LEU A 1 83 ? 13.963 -3.218 5.903 1.00 76.94 83 LEU A CA 1
ATOM 664 C C . LEU A 1 83 ? 14.540 -3.664 7.254 1.00 76.94 83 LEU A C 1
ATOM 666 O O . LEU A 1 83 ? 15.602 -3.204 7.680 1.00 76.94 83 LEU A O 1
ATOM 670 N N . GLY A 1 84 ? 13.883 -4.630 7.904 1.00 70.12 84 GLY A N 1
ATOM 671 C CA . GLY A 1 84 ? 14.302 -5.177 9.205 1.00 70.12 84 GLY A CA 1
ATOM 672 C C . GLY A 1 84 ? 15.687 -5.847 9.224 1.00 70.12 84 GLY A C 1
ATOM 673 O O . GLY A 1 84 ? 16.220 -6.128 10.290 1.00 70.12 84 GLY A O 1
ATOM 674 N N . ASN A 1 85 ? 16.305 -6.070 8.061 1.00 80.06 85 ASN A N 1
ATOM 675 C CA . ASN A 1 85 ? 17.681 -6.556 7.916 1.00 80.06 85 ASN A CA 1
ATOM 676 C C . ASN A 1 85 ? 18.706 -5.425 7.680 1.00 80.06 85 ASN A C 1
ATOM 678 O O . ASN A 1 85 ? 19.811 -5.693 7.212 1.00 80.06 85 ASN A O 1
ATOM 682 N N . ASN A 1 86 ? 18.344 -4.169 7.967 1.00 77.00 86 ASN A N 1
ATOM 683 C CA . ASN A 1 86 ? 19.125 -2.956 7.687 1.00 77.00 86 ASN A CA 1
ATOM 684 C C . ASN A 1 86 ? 19.421 -2.706 6.199 1.00 77.00 86 ASN A C 1
ATOM 686 O O . ASN A 1 86 ? 20.209 -1.816 5.873 1.00 77.00 86 ASN A O 1
ATOM 690 N N . TYR A 1 87 ? 18.796 -3.457 5.291 1.00 78.88 87 TYR A N 1
ATOM 691 C CA . TYR A 1 87 ? 18.863 -3.163 3.869 1.00 78.88 87 TYR A CA 1
ATOM 692 C C . TYR A 1 87 ? 17.935 -1.997 3.545 1.00 78.88 87 TYR A C 1
ATOM 694 O O . TYR A 1 87 ? 16.818 -1.935 4.053 1.00 78.88 87 TYR A O 1
ATOM 702 N N . ALA A 1 88 ? 18.389 -1.081 2.700 1.00 77.00 88 ALA A N 1
ATOM 703 C CA . ALA A 1 88 ? 17.617 0.087 2.321 1.00 77.00 88 ALA A CA 1
ATOM 704 C C . ALA A 1 88 ? 17.171 -0.016 0.858 1.00 77.00 88 ALA A C 1
ATOM 706 O O . ALA A 1 88 ? 17.963 -0.348 -0.027 1.00 77.00 88 ALA A O 1
ATOM 707 N N . LEU A 1 89 ? 15.884 0.223 0.627 1.00 73.38 89 LEU A N 1
ATOM 708 C CA . LEU A 1 89 ? 15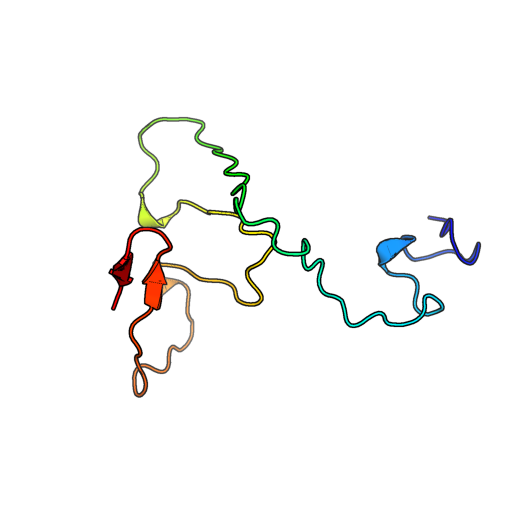.249 0.285 -0.682 1.00 73.38 89 LEU A CA 1
ATOM 709 C C . LEU A 1 89 ? 14.977 1.746 -1.030 1.00 73.38 89 LEU A C 1
ATOM 711 O O . LEU A 1 89 ? 14.553 2.519 -0.175 1.00 73.38 89 LEU A O 1
ATOM 715 N N . LYS A 1 90 ? 15.206 2.102 -2.290 1.00 61.28 90 LYS A N 1
ATOM 716 C CA . LYS A 1 90 ? 15.021 3.449 -2.830 1.00 61.28 90 LYS A CA 1
ATOM 717 C C . LYS A 1 90 ? 13.963 3.450 -3.926 1.00 61.28 90 LYS A C 1
ATOM 719 O O . LYS A 1 90 ? 13.841 2.403 -4.605 1.00 61.28 90 LYS A O 1
#

Solvent-accessible surface area (backbone atoms only — not comparable to full-atom values): 6569 Å² total; per-residue (Å²): 100,68,12,88,77,80,71,47,74,79,43,51,56,94,68,41,85,85,51,80,85,64,83,66,64,74,69,73,77,83,52,100,69,83,80,78,70,79,66,86,89,71,98,52,103,76,68,58,76,65,76,64,74,80,69,57,86,79,56,94,64,90,83,78,80,52,72,84,75,47,96,74,78,84,75,92,66,85,71,76,48,73,44,98,83,76,48,73,45,116

Secondary structure (DSSP, 8-state):
-B-TTT--BSS-GGG-TTS------------SS---------SSTT--GGG-----TT-SS---S-GGG-SS---S---PEEPTTS-EE-

Sequence (90 aa):
MECYYCHEFGHFQYECPKKPLDNTANYVEISEEAVLLMAQLSSDGKSNTQDMWFIDSGCSNHMTGRKDWFSSIDTSFSDEVKLGNNYALK

Foldseek 3Di:
DAEPPPRDDDDYVVPDPPPPPPVPLPPPPDDVDPDFPFDDDDPDPPPDPQNGDTDGSPDPDDDGPCPVPDPDDDPVDDDWDADPVRDIDD

pLDDT: mean 72.01, std 16.64, range [42.88, 96.0]

InterPro domains:
  IPR001878 Zinc finger, CCHC-type [PS50158] (3-18)
  IPR001878 Zinc finger, CCHC-type [SM00343] (2-18)
  IPR036875 Zinc finger, CCHC-type superfamily [SSF57756] (2-20)
  IPR054722 Retrovirus-related Pol polyprotein from transposon TNT 1-94-like, beta-barrel domain [PF22936] (53-89)